Protein AF-M4FHW8-F1 (afdb_monomer)

Structure (mmCIF, N/CA/C/O backbone):
data_AF-M4FHW8-F1
#
_entry.id   AF-M4FHW8-F1
#
loop_
_atom_site.group_PDB
_atom_site.id
_atom_site.type_symbol
_atom_site.label_atom_id
_atom_site.label_alt_id
_atom_site.label_comp_id
_atom_site.label_asym_id
_atom_site.label_entity_id
_atom_site.label_seq_id
_atom_site.pdbx_PDB_ins_code
_atom_s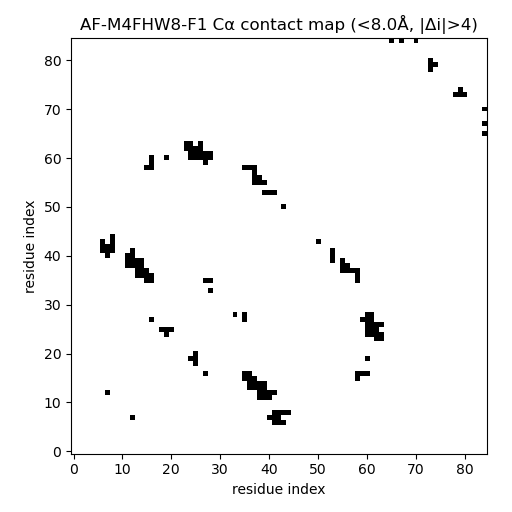ite.Cartn_x
_atom_site.Cartn_y
_atom_site.Cartn_z
_atom_site.o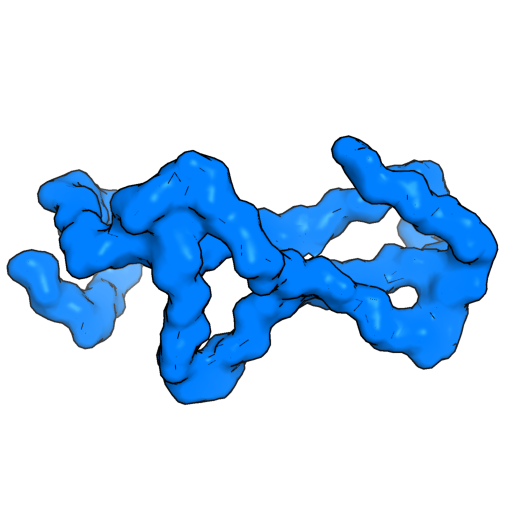ccupancy
_atom_site.B_iso_or_equiv
_atom_site.auth_seq_id
_atom_site.auth_comp_id
_atom_site.auth_asym_id
_atom_site.auth_atom_id
_atom_site.pdbx_PDB_model_num
ATOM 1 N N . MET A 1 1 ? 6.167 -13.744 -3.572 1.00 78.69 1 MET A N 1
ATOM 2 C CA . MET A 1 1 ? 7.014 -12.933 -4.469 1.00 78.69 1 MET A CA 1
ATOM 3 C C . MET A 1 1 ? 6.300 -12.861 -5.803 1.00 78.69 1 MET A C 1
ATOM 5 O O . MET A 1 1 ? 5.754 -13.880 -6.204 1.00 78.69 1 MET A O 1
ATOM 9 N N . MET A 1 2 ? 6.215 -11.681 -6.413 1.00 89.69 2 MET A N 1
ATOM 10 C CA . MET A 1 2 ? 5.633 -11.508 -7.745 1.00 89.69 2 MET A CA 1
ATOM 11 C C . MET A 1 2 ? 6.781 -11.368 -8.736 1.00 89.69 2 MET A C 1
ATOM 13 O O . MET A 1 2 ? 7.678 -10.559 -8.506 1.00 89.69 2 MET A O 1
ATOM 17 N N . GLU A 1 3 ? 6.772 -12.178 -9.788 1.00 93.19 3 GLU A N 1
ATOM 18 C CA . GLU A 1 3 ? 7.744 -12.063 -10.872 1.00 93.19 3 GLU A CA 1
ATOM 19 C C . GLU A 1 3 ? 7.271 -11.002 -11.866 1.00 93.19 3 GLU A C 1
ATOM 21 O O . GLU A 1 3 ? 6.090 -10.941 -12.212 1.00 93.19 3 GLU A O 1
ATOM 26 N N . VAL A 1 4 ? 8.203 -10.155 -12.296 1.00 91.56 4 VAL A N 1
ATOM 27 C CA . VAL A 1 4 ? 7.979 -9.077 -13.260 1.00 91.56 4 VAL A CA 1
ATOM 28 C C . VAL A 1 4 ? 8.931 -9.309 -14.423 1.00 91.56 4 VAL A C 1
ATOM 30 O O . VAL A 1 4 ? 10.111 -9.592 -14.216 1.00 91.56 4 VAL A O 1
ATOM 33 N N . THR A 1 5 ? 8.419 -9.216 -15.646 1.00 91.75 5 THR A N 1
ATOM 34 C CA . THR A 1 5 ? 9.195 -9.451 -16.864 1.00 91.75 5 THR A CA 1
ATOM 35 C C . THR A 1 5 ? 9.297 -8.179 -17.687 1.00 91.75 5 THR A C 1
ATOM 37 O O . THR A 1 5 ? 8.273 -7.658 -18.119 1.00 91.75 5 THR A O 1
ATOM 40 N N . GLY A 1 6 ? 10.525 -7.768 -17.998 1.00 90.44 6 GLY A N 1
ATOM 41 C CA . GLY A 1 6 ? 10.792 -6.575 -18.798 1.00 90.44 6 GLY A CA 1
ATOM 42 C C . GLY A 1 6 ? 11.031 -5.32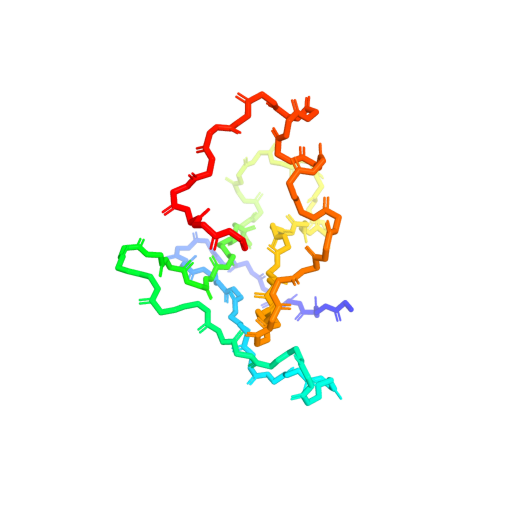7 -17.952 1.00 90.44 6 GLY A C 1
ATOM 43 O O . GLY A 1 6 ? 10.944 -5.363 -16.727 1.00 90.44 6 GLY A O 1
ATOM 44 N N . ASP A 1 7 ? 11.387 -4.246 -18.641 1.00 90.38 7 ASP A N 1
ATOM 45 C CA . ASP A 1 7 ? 11.586 -2.923 -18.055 1.00 90.38 7 ASP A CA 1
ATOM 46 C C . ASP A 1 7 ? 10.315 -2.090 -18.264 1.00 90.38 7 ASP A C 1
ATOM 48 O O . ASP A 1 7 ? 9.813 -1.996 -19.386 1.00 90.38 7 ASP A O 1
ATOM 52 N N . HIS A 1 8 ? 9.777 -1.519 -17.189 1.00 93.38 8 HIS A N 1
ATOM 53 C CA . HIS A 1 8 ? 8.499 -0.800 -17.190 1.00 93.38 8 HIS A CA 1
ATOM 54 C C . HIS A 1 8 ? 8.744 0.711 -17.039 1.00 93.38 8 HIS A C 1
ATOM 56 O O . HIS A 1 8 ? 8.306 1.328 -16.070 1.00 93.38 8 HIS A O 1
ATOM 62 N N . GLU A 1 9 ? 9.503 1.294 -17.973 1.00 89.81 9 GLU A N 1
ATOM 63 C CA . GLU A 1 9 ? 10.055 2.657 -17.866 1.00 89.81 9 GLU A CA 1
ATOM 64 C C . GLU A 1 9 ? 8.993 3.753 -17.698 1.00 89.81 9 GLU A C 1
ATOM 66 O O . GLU A 1 9 ? 9.034 4.527 -16.744 1.00 89.81 9 GLU A O 1
ATOM 71 N N . GLU A 1 10 ? 8.016 3.795 -18.602 1.00 90.69 10 GLU A N 1
ATOM 72 C CA . GLU A 1 10 ? 6.996 4.855 -18.658 1.00 90.69 10 GLU A CA 1
ATOM 73 C C . GLU A 1 10 ? 5.663 4.431 -18.013 1.00 90.69 10 GLU A C 1
ATOM 75 O O . GLU A 1 10 ? 4.650 5.132 -18.101 1.00 90.69 10 GLU A O 1
ATOM 80 N N . GLU A 1 11 ? 5.628 3.254 -17.385 1.00 93.94 11 GLU A N 1
ATOM 81 C CA . GLU A 1 11 ? 4.408 2.679 -16.829 1.00 93.94 11 GLU A CA 1
ATOM 82 C C . GLU A 1 11 ? 4.218 3.052 -15.357 1.00 93.94 11 GLU A C 1
ATOM 84 O O . GLU A 1 11 ? 5.118 2.948 -14.524 1.00 93.94 11 GLU A O 1
ATOM 89 N N . VAL A 1 12 ? 2.984 3.409 -14.996 1.00 92.06 12 VAL A N 1
ATOM 90 C CA . VAL A 1 12 ? 2.603 3.573 -13.590 1.00 92.06 12 VAL A CA 1
ATOM 91 C C . VAL A 1 12 ? 2.140 2.222 -13.048 1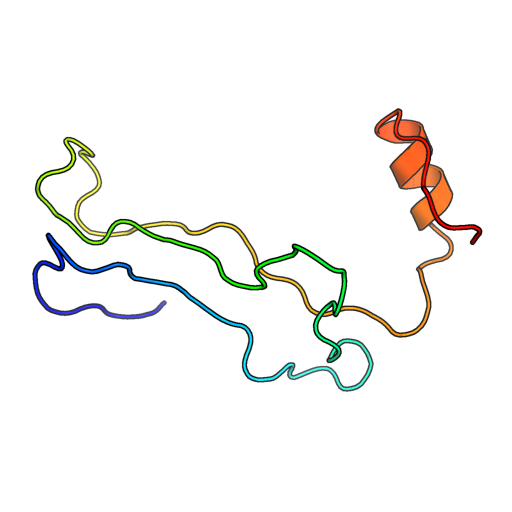.00 92.06 12 VAL A C 1
ATOM 93 O O . VAL A 1 12 ? 0.971 1.859 -13.176 1.00 92.06 12 VAL A O 1
ATOM 96 N N . CYS A 1 13 ? 3.066 1.488 -12.432 1.00 94.62 13 CYS A N 1
ATOM 97 C CA . CYS A 1 13 ? 2.795 0.187 -11.825 1.00 94.62 13 CYS A CA 1
ATOM 98 C C . CYS A 1 13 ? 2.294 0.334 -10.383 1.00 94.62 13 CYS A C 1
ATOM 100 O O . CYS A 1 13 ? 2.880 1.053 -9.565 1.00 94.62 13 CYS A O 1
ATOM 102 N N . GLU A 1 14 ? 1.211 -0.368 -10.051 1.00 95.06 14 GLU A N 1
ATOM 103 C CA . GLU A 1 14 ? 0.594 -0.313 -8.727 1.00 95.06 14 GLU A CA 1
ATOM 104 C C . GLU A 1 14 ? 0.056 -1.680 -8.300 1.00 95.06 14 GLU A C 1
ATOM 106 O O . GLU A 1 14 ? -0.441 -2.452 -9.119 1.00 95.06 14 GLU A O 1
ATOM 111 N N . LEU A 1 15 ? 0.123 -1.959 -6.999 1.00 94.62 15 LEU A N 1
ATOM 112 C CA . LEU A 1 15 ? -0.514 -3.117 -6.383 1.00 94.62 15 LEU A CA 1
ATOM 113 C C . LEU A 1 15 ? -1.797 -2.679 -5.692 1.00 94.62 15 LEU A C 1
ATOM 115 O O . LEU A 1 15 ? -1.811 -1.646 -5.028 1.00 94.62 15 LEU A O 1
ATOM 119 N N . VAL A 1 16 ? -2.842 -3.493 -5.800 1.00 94.25 16 VAL A N 1
ATOM 120 C CA . VAL A 1 16 ? -4.134 -3.284 -5.136 1.00 94.25 16 VAL A CA 1
ATOM 121 C C . VAL A 1 16 ? -4.526 -4.523 -4.341 1.00 94.25 16 VAL A C 1
ATOM 123 O O . VAL A 1 16 ? -4.136 -5.645 -4.671 1.00 94.25 16 VAL A O 1
ATOM 126 N N . LEU A 1 17 ? -5.314 -4.320 -3.289 1.00 94.25 17 LEU A N 1
ATOM 127 C CA . LEU A 1 17 ? -5.927 -5.411 -2.540 1.00 94.25 17 LEU A CA 1
ATOM 128 C C . LEU A 1 17 ? -7.033 -6.060 -3.382 1.00 94.25 17 LEU A C 1
ATOM 130 O O . LEU A 1 17 ? -7.885 -5.363 -3.927 1.00 94.25 17 LEU A O 1
ATOM 134 N N . VAL A 1 18 ? -7.022 -7.392 -3.481 1.00 94.06 18 VAL A N 1
ATOM 135 C CA . VAL A 1 18 ? -8.033 -8.155 -4.239 1.00 94.06 18 VAL A CA 1
ATOM 136 C C . VAL A 1 18 ? -8.937 -8.943 -3.301 1.00 94.06 18 VAL A C 1
ATOM 138 O O . VAL A 1 18 ? -10.156 -8.839 -3.379 1.00 94.06 18 VAL A O 1
ATOM 141 N N . GLN A 1 19 ? -8.348 -9.738 -2.408 1.00 95.25 19 GLN A N 1
ATOM 142 C CA . GLN A 1 19 ? -9.097 -10.572 -1.478 1.00 95.25 19 GLN A CA 1
ATOM 143 C C . GLN A 1 19 ? -8.272 -10.855 -0.225 1.00 95.25 19 GLN A C 1
ATOM 145 O O . GLN A 1 19 ? -7.079 -11.146 -0.315 1.00 95.25 19 GLN A O 1
ATOM 150 N N . SER A 1 20 ? -8.931 -10.803 0.932 1.00 96.19 20 SER A N 1
ATOM 151 C CA . SER A 1 20 ? -8.365 -11.278 2.189 1.00 96.19 20 SER A CA 1
ATOM 152 C C . SER A 1 20 ? -8.700 -12.754 2.406 1.00 96.19 20 SER A C 1
ATOM 154 O O . SER A 1 20 ? -9.844 -13.154 2.169 1.00 96.19 20 SER A O 1
ATOM 156 N N . PRO A 1 21 ? -7.751 -13.573 2.889 1.00 96.19 21 PRO A N 1
ATOM 157 C CA . PRO A 1 21 ? -8.056 -14.919 3.361 1.00 96.19 21 PRO A CA 1
ATOM 158 C C . PRO 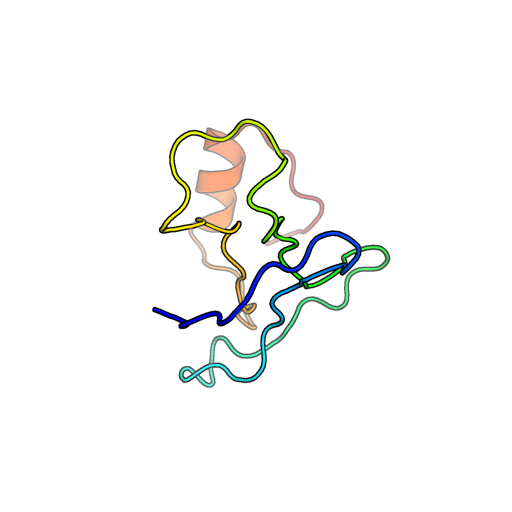A 1 21 ? -8.838 -14.914 4.687 1.00 96.19 21 PRO A C 1
ATOM 160 O O . PRO A 1 21 ? -9.410 -15.939 5.053 1.00 96.19 21 PRO A O 1
ATOM 163 N N . ASP A 1 22 ? -8.868 -13.787 5.407 1.00 96.06 22 ASP A N 1
ATOM 164 C CA . ASP A 1 22 ? -9.593 -13.625 6.664 1.00 96.06 22 ASP A CA 1
ATOM 165 C C . ASP A 1 22 ? -10.892 -12.838 6.447 1.00 96.06 22 ASP A C 1
ATOM 167 O O . ASP A 1 22 ? -10.890 -11.641 6.162 1.00 96.06 22 ASP A O 1
ATOM 171 N N . SER A 1 23 ? -12.025 -13.514 6.638 1.00 93.12 23 SER A N 1
ATOM 172 C CA . SER A 1 23 ? -13.360 -12.913 6.522 1.00 93.12 23 SER A CA 1
ATOM 173 C C . SER A 1 23 ? -13.679 -11.830 7.568 1.00 93.12 23 SER A C 1
ATOM 175 O O . SER A 1 23 ? -14.632 -11.071 7.386 1.00 93.12 23 SER A O 1
ATOM 177 N N . GLY A 1 24 ? -12.933 -11.766 8.676 1.00 93.44 24 GLY A N 1
ATOM 178 C CA . GLY A 1 24 ? -13.051 -10.719 9.696 1.00 93.44 24 GLY A CA 1
ATOM 179 C C . GLY A 1 24 ? -12.207 -9.473 9.405 1.00 93.44 24 GLY A C 1
ATOM 180 O O . GLY A 1 24 ? -12.410 -8.442 10.047 1.00 93.44 24 GLY A O 1
ATOM 181 N N . CYS A 1 25 ? -11.292 -9.563 8.436 1.00 94.62 25 CYS A N 1
ATOM 182 C CA . CYS A 1 25 ? -10.348 -8.523 8.039 1.00 94.62 25 CYS A CA 1
ATOM 183 C C . CYS A 1 25 ? -10.285 -8.460 6.506 1.00 94.62 25 CYS A C 1
ATOM 18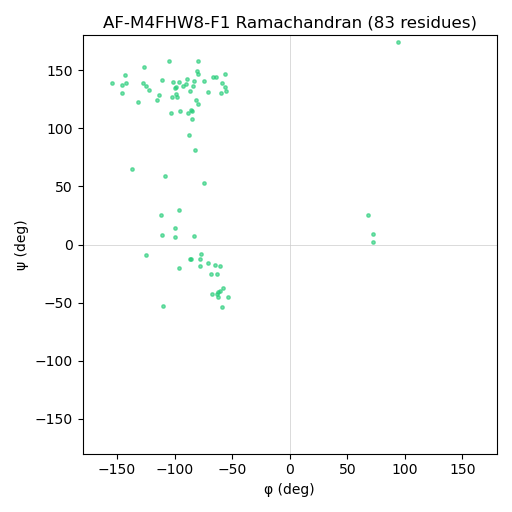5 O O . CYS A 1 25 ? -9.285 -8.832 5.892 1.00 94.62 25 CYS A O 1
ATOM 187 N N . SER A 1 26 ? -11.399 -8.082 5.877 1.00 95.25 26 SER A N 1
ATOM 188 C CA . SER A 1 26 ? -11.585 -8.150 4.419 1.00 95.25 26 SER A CA 1
ATOM 189 C C . SER A 1 26 ? -11.984 -6.832 3.772 1.00 95.25 26 SER A C 1
ATOM 191 O O . SER A 1 26 ? -12.025 -6.753 2.545 1.00 95.25 26 SER A O 1
ATOM 193 N N . ASP A 1 27 ? -12.304 -5.819 4.573 1.00 92.75 27 ASP A N 1
ATOM 194 C CA . ASP A 1 27 ? -12.847 -4.569 4.059 1.00 92.75 27 ASP A CA 1
ATOM 195 C C . ASP A 1 27 ? -11.695 -3.674 3.586 1.00 92.75 27 ASP A C 1
ATOM 197 O O . ASP A 1 27 ? -10.628 -3.630 4.197 1.00 92.75 27 ASP A O 1
ATOM 201 N N . VAL A 1 28 ? -11.875 -2.977 2.470 1.00 93.06 28 VAL A N 1
ATOM 202 C CA . VAL A 1 28 ? -10.906 -1.987 1.981 1.00 93.06 28 VAL A CA 1
ATOM 203 C C . VAL A 1 28 ? -11.408 -0.611 2.409 1.00 93.06 28 VAL A C 1
ATOM 205 O O . VAL A 1 28 ? -12.599 -0.343 2.291 1.00 93.06 28 VAL A O 1
ATOM 208 N N . SER A 1 29 ? -10.528 0.249 2.929 1.00 88.38 29 SER A N 1
ATOM 209 C CA . SER A 1 29 ? -10.935 1.575 3.416 1.00 88.38 29 SER A CA 1
ATOM 210 C C . SER A 1 29 ? -11.569 2.413 2.299 1.00 88.38 29 SER A C 1
ATOM 212 O O . SER A 1 29 ? -11.000 2.552 1.219 1.00 88.38 29 SER A O 1
ATOM 214 N N . GLU A 1 30 ? -12.740 2.991 2.560 1.00 85.50 30 GLU A N 1
ATOM 215 C CA . GLU A 1 30 ? -13.467 3.859 1.621 1.00 85.50 30 GLU A CA 1
ATOM 216 C C . GLU A 1 30 ? -13.258 5.354 1.918 1.00 85.50 30 GLU A C 1
ATOM 218 O O . GLU A 1 30 ? -13.999 6.206 1.424 1.00 85.50 30 GLU A O 1
ATOM 223 N N . GLU A 1 31 ? -12.261 5.694 2.744 1.00 82.50 31 GLU A N 1
ATOM 224 C CA . GLU A 1 31 ? -11.961 7.082 3.087 1.00 82.50 31 GLU A CA 1
ATOM 225 C C . GLU A 1 31 ? -11.712 7.931 1.836 1.00 82.50 31 GLU A C 1
ATOM 227 O O . GLU A 1 31 ? -10.943 7.579 0.933 1.00 82.50 31 GLU A O 1
ATOM 232 N N . ALA A 1 32 ? -12.369 9.092 1.795 1.00 69.25 32 ALA A N 1
ATOM 233 C CA . ALA A 1 32 ? -12.197 10.033 0.705 1.00 69.25 32 ALA A CA 1
ATOM 234 C C . ALA A 1 32 ? -10.712 10.405 0.577 1.00 69.25 32 ALA A C 1
ATOM 236 O O . ALA A 1 32 ? -10.042 10.690 1.567 1.00 69.25 32 ALA A O 1
ATOM 237 N N . TYR A 1 33 ? -10.215 10.427 -0.662 1.00 75.19 33 TYR A N 1
ATOM 238 C CA . TYR A 1 33 ? -8.824 10.747 -1.017 1.00 75.19 33 TYR A CA 1
ATOM 239 C C . TYR A 1 33 ? -7.774 9.676 -0.678 1.00 75.19 33 TYR A C 1
ATOM 241 O O . TYR A 1 33 ? -6.601 9.872 -1.006 1.00 75.19 33 TYR A O 1
ATOM 249 N N . LEU A 1 34 ? -8.165 8.521 -0.128 1.00 78.06 34 LEU A N 1
ATOM 250 C CA . LEU A 1 34 ? -7.256 7.392 0.043 1.00 78.06 34 LEU A CA 1
ATOM 251 C C . LEU A 1 34 ? -7.190 6.556 -1.245 1.00 78.06 34 LEU A C 1
ATOM 253 O O . LEU A 1 34 ? -8.161 5.928 -1.665 1.00 78.06 34 LEU A O 1
ATOM 257 N N . ARG A 1 35 ? -6.018 6.517 -1.890 1.00 81.19 35 ARG A N 1
ATOM 258 C CA . ARG A 1 35 ? -5.752 5.540 -2.957 1.00 81.19 35 ARG A CA 1
ATOM 259 C C . ARG A 1 35 ? -5.282 4.242 -2.304 1.00 81.19 35 ARG A C 1
ATOM 261 O O . ARG A 1 35 ? -4.145 4.173 -1.850 1.00 81.19 35 ARG A O 1
ATOM 268 N N . ASN A 1 36 ? -6.128 3.212 -2.306 1.00 87.44 36 ASN A N 1
ATOM 269 C CA . ASN A 1 36 ? -5.807 1.871 -1.792 1.00 87.44 36 ASN A CA 1
ATOM 270 C C . ASN A 1 36 ? -4.885 1.084 -2.738 1.00 87.44 36 ASN A C 1
ATOM 272 O O . ASN A 1 36 ? -5.201 -0.028 -3.164 1.00 87.44 36 ASN A O 1
ATOM 276 N N . ALA A 1 37 ? -3.764 1.697 -3.112 1.00 93.19 37 ALA A N 1
ATOM 277 C CA . ALA A 1 37 ? -2.785 1.102 -3.996 1.00 93.19 37 ALA A CA 1
ATOM 278 C C . ALA A 1 37 ? -1.362 1.472 -3.576 1.00 93.19 37 ALA A C 1
ATOM 280 O O . ALA A 1 37 ? -1.078 2.626 -3.246 1.00 93.19 37 ALA A O 1
ATOM 281 N N . ALA A 1 38 ? -0.456 0.501 -3.637 1.00 94.50 38 ALA A N 1
ATOM 282 C CA . ALA A 1 38 ? 0.96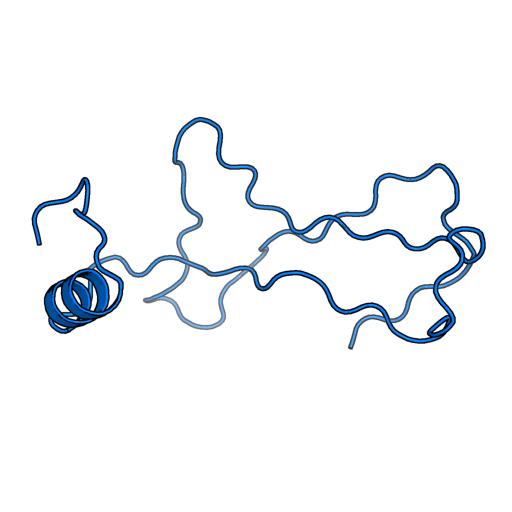7 0.723 -3.426 1.00 94.50 38 ALA A CA 1
ATOM 283 C C . ALA A 1 38 ? 1.638 0.918 -4.785 1.00 94.50 38 ALA A C 1
ATOM 285 O O . ALA A 1 38 ? 1.667 -0.001 -5.603 1.00 94.50 38 ALA A O 1
ATOM 286 N N . LYS A 1 39 ? 2.169 2.117 -5.035 1.00 93.94 39 LYS A N 1
ATOM 287 C CA . LYS A 1 39 ? 2.901 2.412 -6.272 1.00 93.94 39 LYS A CA 1
ATOM 288 C C . LYS A 1 39 ? 4.320 1.878 -6.206 1.00 93.94 39 LYS A C 1
ATOM 290 O O . LYS A 1 39 ? 4.938 1.916 -5.140 1.00 93.94 39 LYS 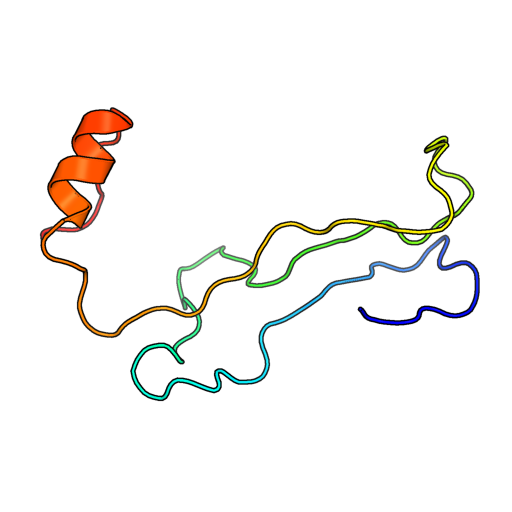A O 1
ATOM 295 N N . ILE A 1 40 ? 4.850 1.456 -7.349 1.00 92.75 40 ILE A N 1
ATOM 296 C CA . ILE A 1 40 ? 6.235 1.010 -7.441 1.00 92.75 40 ILE A CA 1
ATOM 297 C C . ILE A 1 40 ? 6.866 1.365 -8.785 1.00 92.75 40 ILE A C 1
ATOM 299 O O . ILE A 1 40 ? 6.247 1.213 -9.833 1.00 92.75 40 ILE A O 1
ATOM 303 N N . SER A 1 41 ? 8.113 1.838 -8.734 1.00 91.94 41 SER A N 1
ATOM 304 C CA . SER A 1 41 ? 8.965 1.985 -9.913 1.00 91.94 41 SER A CA 1
ATOM 305 C C . SER A 1 41 ? 9.555 0.627 -10.272 1.00 91.94 41 SER A C 1
ATOM 307 O O . SER A 1 41 ? 10.260 0.023 -9.452 1.00 91.94 41 SER A O 1
ATOM 309 N N . LEU A 1 42 ? 9.263 0.171 -11.487 1.00 92.56 42 LEU A N 1
ATOM 310 C CA . LEU A 1 42 ? 9.804 -1.051 -12.082 1.00 92.56 42 LEU A CA 1
ATOM 311 C C . LEU A 1 42 ? 10.742 -0.727 -13.252 1.00 92.56 42 LEU A C 1
ATOM 313 O O . LEU A 1 42 ? 10.921 -1.563 -14.134 1.00 92.56 42 LEU A O 1
ATOM 317 N N . THR A 1 43 ? 11.341 0.472 -13.242 1.00 90.31 43 THR A N 1
ATOM 318 C CA . THR A 1 43 ? 12.390 0.823 -14.195 1.00 90.31 43 THR A CA 1
ATOM 319 C C . THR A 1 43 ? 13.786 0.449 -13.694 1.00 90.31 43 THR A C 1
ATOM 321 O O . THR A 1 43 ? 14.098 0.612 -12.511 1.00 90.31 43 THR A O 1
ATOM 324 N N . ALA A 1 44 ? 14.659 -0.013 -14.591 1.00 88.00 44 ALA A N 1
ATOM 325 C CA . ALA A 1 44 ? 16.090 -0.142 -14.317 1.00 88.00 44 ALA A CA 1
ATOM 326 C C . ALA A 1 44 ? 16.845 1.204 -14.393 1.00 88.00 44 ALA A C 1
ATOM 328 O O . ALA A 1 44 ? 17.980 1.298 -13.920 1.00 88.00 44 ALA A O 1
ATOM 329 N N . ASN A 1 45 ? 16.215 2.250 -14.936 1.00 87.50 45 ASN A N 1
ATOM 330 C CA . ASN A 1 45 ? 16.819 3.555 -15.219 1.00 87.50 45 ASN A CA 1
ATOM 331 C C . ASN A 1 45 ? 16.583 4.598 -14.104 1.00 87.50 45 ASN A C 1
ATOM 333 O O . ASN A 1 45 ? 16.543 5.797 -14.370 1.00 87.50 45 ASN A O 1
ATOM 337 N N . ASP A 1 46 ? 16.447 4.175 -12.842 1.00 86.12 46 ASP A N 1
ATOM 338 C CA . ASP A 1 46 ? 16.162 5.063 -11.697 1.00 86.12 46 ASP A CA 1
ATOM 339 C C . ASP A 1 46 ? 17.321 5.222 -10.695 1.00 86.12 46 ASP A C 1
ATOM 341 O O . ASP A 1 46 ? 17.161 5.830 -9.635 1.00 86.12 46 ASP A O 1
ATOM 345 N N . GLY A 1 47 ? 18.510 4.706 -11.023 1.00 85.88 47 GLY A N 1
ATOM 346 C CA . GLY A 1 47 ? 19.709 4.844 -10.187 1.00 85.88 47 GLY A CA 1
ATOM 347 C C . GLY A 1 47 ? 19.690 4.009 -8.900 1.00 85.88 47 GLY A C 1
ATOM 348 O O . GLY A 1 47 ? 20.573 4.170 -8.054 1.00 85.88 47 GLY A O 1
ATOM 349 N N . ILE A 1 48 ? 18.714 3.110 -8.740 1.00 85.81 48 ILE A N 1
ATOM 350 C CA . ILE A 1 48 ? 18.637 2.176 -7.616 1.00 85.81 48 ILE A CA 1
ATOM 351 C C . ILE A 1 48 ? 19.472 0.933 -7.936 1.00 85.81 48 ILE A C 1
ATOM 353 O O . ILE A 1 48 ? 19.140 0.156 -8.821 1.00 85.81 48 ILE A O 1
ATOM 357 N N . VAL A 1 49 ? 20.529 0.710 -7.151 1.00 79.12 49 VAL A N 1
ATOM 358 C CA . VAL A 1 49 ? 21.486 -0.400 -7.338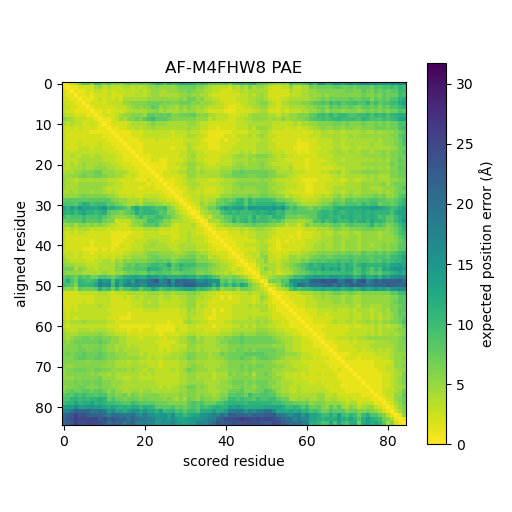 1.00 79.12 49 VAL A CA 1
ATOM 359 C C . VAL A 1 49 ? 20.832 -1.785 -7.178 1.00 79.12 49 VAL A C 1
ATOM 361 O O . VAL A 1 49 ? 21.309 -2.772 -7.736 1.00 79.12 49 VAL A O 1
ATOM 364 N N . SER A 1 50 ? 19.729 -1.890 -6.429 1.00 69.19 50 SER A N 1
ATOM 365 C CA . SER A 1 50 ? 18.961 -3.131 -6.281 1.00 69.19 50 SER A CA 1
ATOM 366 C C . SER A 1 50 ? 17.996 -3.326 -7.459 1.00 69.19 50 SER A C 1
ATOM 368 O O . SER A 1 50 ? 16.806 -3.016 -7.364 1.00 69.19 50 SER A O 1
ATOM 370 N N . HIS A 1 51 ? 18.514 -3.838 -8.574 1.00 66.19 51 HIS A N 1
ATOM 371 C CA . HIS A 1 51 ? 17.732 -4.033 -9.802 1.00 66.19 51 HIS A CA 1
ATOM 372 C C . HIS A 1 51 ? 16.812 -5.268 -9.777 1.00 66.19 51 HIS A C 1
ATOM 374 O O . HIS A 1 51 ? 15.872 -5.332 -10.558 1.00 66.19 51 HIS A O 1
ATOM 380 N N . GLU A 1 52 ? 17.037 -6.235 -8.882 1.00 80.88 52 GLU A N 1
ATOM 381 C CA . GLU A 1 52 ? 16.339 -7.534 -8.937 1.00 80.88 52 GLU A CA 1
ATOM 382 C C . GLU A 1 52 ? 15.097 -7.627 -8.042 1.00 80.88 52 GLU A C 1
ATOM 384 O O . GLU A 1 52 ? 14.255 -8.504 -8.223 1.00 80.88 52 GLU A O 1
ATOM 389 N N . THR A 1 53 ? 14.965 -6.770 -7.027 1.00 89.00 53 THR A N 1
ATOM 390 C CA . THR A 1 53 ? 13.825 -6.824 -6.102 1.00 89.00 53 THR A CA 1
ATOM 391 C C . THR A 1 53 ? 13.435 -5.434 -5.644 1.00 89.00 53 THR A C 1
ATOM 393 O O . THR A 1 53 ? 14.262 -4.656 -5.170 1.00 89.00 53 THR A O 1
ATOM 396 N N . ARG A 1 54 ? 12.138 -5.152 -5.748 1.00 90.50 54 ARG A N 1
ATOM 397 C CA . ARG A 1 54 ? 11.516 -3.919 -5.283 1.00 90.50 54 ARG A CA 1
ATOM 398 C C . ARG A 1 54 ? 10.567 -4.237 -4.134 1.00 90.50 54 ARG A C 1
ATOM 400 O O . ARG A 1 54 ? 9.735 -5.135 -4.239 1.00 90.50 54 ARG A O 1
ATOM 407 N N . ILE A 1 55 ? 10.722 -3.517 -3.026 1.00 90.88 55 ILE A N 1
ATOM 408 C CA . ILE A 1 55 ? 9.841 -3.625 -1.860 1.00 90.88 55 ILE A CA 1
ATOM 409 C C . ILE A 1 55 ? 8.842 -2.478 -1.939 1.00 90.88 55 ILE A C 1
ATOM 411 O O . ILE A 1 55 ? 9.227 -1.325 -2.121 1.00 90.88 55 ILE A O 1
ATOM 415 N N . VAL A 1 56 ? 7.563 -2.808 -1.816 1.00 91.94 56 VAL A N 1
ATOM 416 C CA . VAL A 1 56 ? 6.463 -1.844 -1.873 1.00 91.94 56 VAL A CA 1
ATOM 417 C C . VAL A 1 56 ? 5.919 -1.584 -0.477 1.00 91.94 56 VAL A C 1
ATOM 419 O O . VAL A 1 56 ? 6.073 -2.416 0.421 1.00 91.94 56 VAL A O 1
ATOM 422 N N . ASN A 1 57 ? 5.256 -0.444 -0.296 1.00 93.56 57 ASN A N 1
ATOM 423 C CA . ASN A 1 57 ? 4.558 -0.165 0.953 1.00 93.56 57 ASN A CA 1
ATOM 424 C C . ASN A 1 57 ? 3.500 -1.248 1.227 1.00 93.56 57 ASN A C 1
ATOM 426 O O . ASN A 1 57 ? 2.809 -1.672 0.294 1.00 93.56 57 ASN A O 1
ATOM 430 N N . PRO A 1 58 ? 3.356 -1.695 2.485 1.00 93.88 58 PRO A N 1
ATOM 431 C CA . PRO A 1 58 ? 2.346 -2.678 2.837 1.00 93.88 58 PRO A CA 1
ATOM 432 C C . PRO A 1 58 ? 0.942 -2.115 2.602 1.00 93.88 58 PRO A C 1
ATOM 434 O O . PRO A 1 58 ? 0.677 -0.937 2.841 1.00 93.88 58 PRO A O 1
ATOM 437 N N . LEU A 1 59 ? 0.038 -2.987 2.163 1.00 93.50 59 LEU A N 1
ATOM 438 C CA . LEU A 1 59 ? -1.391 -2.714 2.058 1.00 93.50 59 LEU A CA 1
ATOM 439 C C . LEU A 1 59 ? -2.125 -3.544 3.110 1.00 93.50 59 LEU A C 1
ATOM 441 O O . LEU A 1 59 ? -1.756 -4.693 3.353 1.00 93.50 59 LEU A O 1
ATOM 445 N N . GLY A 1 60 ? -3.155 -2.966 3.724 1.00 93.25 60 GLY A N 1
ATOM 446 C CA . GLY A 1 60 ? -3.923 -3.607 4.788 1.00 93.25 60 GLY A CA 1
ATOM 447 C C . GLY A 1 60 ? -5.418 -3.590 4.505 1.00 93.25 60 GLY A C 1
ATOM 448 O O . GLY A 1 60 ? -5.951 -2.587 4.036 1.00 93.25 60 GLY A O 1
ATOM 449 N N . PHE A 1 61 ? -6.080 -4.704 4.811 1.00 95.25 61 PHE A N 1
ATOM 450 C CA . PHE A 1 61 ? -7.528 -4.736 4.978 1.00 95.25 61 PHE A CA 1
ATOM 451 C C . PHE A 1 61 ? -7.903 -4.211 6.367 1.00 95.25 61 PHE A C 1
ATOM 453 O O . PHE A 1 61 ? -7.100 -4.233 7.302 1.00 95.25 61 PHE A O 1
ATOM 460 N N . MET A 1 62 ? -9.140 -3.756 6.493 1.00 92.69 62 MET A N 1
ATOM 461 C CA . MET A 1 62 ? -9.719 -3.234 7.716 1.00 92.69 62 MET A CA 1
ATOM 462 C C . MET A 1 62 ? -10.513 -4.328 8.427 1.00 92.69 62 MET A C 1
ATOM 464 O O . MET A 1 62 ? -11.242 -5.110 7.810 1.00 92.69 62 MET A O 1
ATOM 468 N N . VAL A 1 63 ? -10.386 -4.351 9.752 1.00 92.38 63 VAL A N 1
ATOM 469 C CA . VAL A 1 63 ? -11.289 -5.095 10.631 1.00 92.38 63 VAL A CA 1
ATOM 470 C C . VAL A 1 63 ? -12.566 -4.292 10.862 1.00 92.38 63 VAL A C 1
ATOM 472 O O . VAL A 1 63 ? -12.541 -3.064 10.916 1.00 92.38 63 VAL A O 1
ATOM 475 N N . LYS A 1 64 ? -13.683 -4.989 11.074 1.00 88.62 64 LYS A N 1
ATOM 476 C CA . LYS A 1 64 ? -14.985 -4.350 11.349 1.00 88.62 64 LYS A CA 1
ATOM 477 C C . LYS A 1 64 ? -15.047 -3.643 12.699 1.00 88.62 64 LYS A C 1
ATOM 479 O O . LYS A 1 64 ? -15.863 -2.747 12.893 1.00 88.62 64 LYS A O 1
ATOM 484 N N . THR A 1 65 ? -14.231 -4.082 13.653 1.00 89.38 65 THR A N 1
ATOM 485 C CA . THR A 1 65 ? -14.208 -3.547 15.014 1.00 89.38 65 THR A CA 1
ATOM 486 C C . THR A 1 65 ? -12.763 -3.255 15.395 1.00 89.38 65 THR A C 1
ATOM 488 O O . THR A 1 65 ? -11.941 -4.174 15.331 1.00 89.38 65 THR A O 1
ATOM 491 N N . PRO A 1 66 ? -12.432 -2.008 15.775 1.00 88.50 66 PRO A N 1
ATOM 492 C CA . PRO A 1 66 ? -11.094 -1.663 16.236 1.00 88.50 66 PRO A CA 1
ATOM 493 C C . PRO A 1 66 ? -10.663 -2.527 17.424 1.00 88.50 66 PRO A C 1
ATOM 495 O O . PRO A 1 66 ? -11.481 -2.901 18.266 1.00 88.50 66 PRO A O 1
ATOM 498 N N . SER A 1 67 ? -9.366 -2.826 17.509 1.00 91.06 67 SER A N 1
ATOM 499 C CA . SER A 1 67 ? -8.817 -3.509 18.682 1.00 91.06 67 SER A CA 1
ATOM 500 C C . SER A 1 67 ? -8.910 -2.611 19.918 1.00 91.06 67 SER A C 1
ATOM 502 O O . SER A 1 67 ? -8.672 -1.404 19.837 1.00 91.06 67 SER A O 1
ATOM 504 N N . ALA A 1 68 ? -9.164 -3.212 21.083 1.00 92.38 68 ALA A N 1
ATOM 505 C CA . ALA A 1 68 ? -9.149 -2.512 22.370 1.00 92.38 68 ALA A CA 1
ATOM 506 C C . ALA A 1 68 ? -7.779 -1.884 22.699 1.00 92.38 68 ALA A C 1
ATOM 508 O O . ALA A 1 68 ? -7.703 -0.968 23.516 1.00 92.38 68 ALA A O 1
ATOM 509 N N . ASP A 1 69 ? -6.713 -2.338 22.035 1.00 92.94 69 ASP A N 1
ATOM 510 C CA . ASP A 1 69 ? -5.352 -1.827 22.214 1.00 92.94 69 ASP A CA 1
ATOM 511 C C . ASP A 1 69 ? -5.047 -0.588 21.352 1.00 92.94 69 ASP A C 1
ATOM 513 O O . ASP A 1 69 ? -4.050 0.100 21.589 1.00 92.94 69 ASP A O 1
ATOM 517 N N . CYS A 1 70 ? -5.900 -0.253 20.372 1.00 91.69 70 CYS A N 1
ATOM 518 C CA . CYS A 1 70 ? -5.691 0.900 19.488 1.00 91.69 70 CYS A CA 1
ATOM 519 C C . CYS A 1 70 ? -5.464 2.225 20.250 1.00 91.69 70 CYS A C 1
ATOM 521 O O . CYS A 1 70 ? -4.502 2.921 19.916 1.00 91.69 70 CYS A O 1
ATOM 523 N N . PRO A 1 71 ? -6.242 2.585 21.296 1.00 91.62 71 PRO A N 1
ATOM 524 C CA . PRO A 1 71 ? -6.014 3.822 22.050 1.00 91.62 71 PRO A CA 1
ATOM 525 C C . PRO A 1 71 ? -4.615 3.915 22.673 1.00 91.62 71 PRO A C 1
ATOM 527 O O . PRO A 1 71 ? -4.018 4.993 22.704 1.00 91.62 71 PRO A O 1
ATOM 530 N N . ALA A 1 72 ? -4.080 2.793 23.167 1.00 93.19 72 ALA A N 1
ATOM 531 C CA . ALA A 1 72 ? -2.746 2.751 23.755 1.00 93.19 72 ALA A CA 1
ATOM 532 C C . ALA A 1 72 ? -1.665 2.986 22.689 1.00 93.19 72 ALA A C 1
ATOM 534 O O . ALA A 1 72 ? -0.760 3.789 22.915 1.00 93.19 72 ALA A O 1
ATOM 535 N N . ALA A 1 73 ? -1.814 2.370 21.512 1.00 93.31 73 ALA A N 1
ATOM 536 C CA . ALA A 1 73 ? -0.906 2.564 20.383 1.00 93.31 73 ALA A CA 1
ATOM 537 C C . ALA A 1 73 ? -0.906 4.020 19.876 1.00 93.31 73 ALA A C 1
ATOM 539 O O . ALA A 1 73 ? 0.157 4.608 19.687 1.00 93.31 73 ALA A O 1
ATOM 540 N N . PHE A 1 74 ? -2.079 4.650 19.720 1.00 93.75 74 PHE A N 1
ATOM 541 C CA . PHE A 1 74 ? -2.157 6.063 19.319 1.00 93.75 74 PHE A CA 1
ATOM 542 C C . PHE A 1 74 ? -1.476 6.993 20.329 1.00 93.75 74 PHE A C 1
ATOM 544 O O . PHE A 1 74 ? -0.759 7.915 19.935 1.00 93.75 74 PHE A O 1
ATOM 551 N N . LYS A 1 75 ? -1.645 6.722 21.631 1.00 93.75 75 LYS A N 1
ATOM 552 C CA . LYS A 1 75 ? -0.977 7.474 22.699 1.00 93.75 75 LYS A CA 1
ATOM 553 C C . LYS A 1 75 ? 0.545 7.338 22.636 1.00 93.75 75 LYS A C 1
ATOM 555 O O . LYS A 1 75 ? 1.236 8.336 22.824 1.00 93.75 75 LYS A O 1
ATOM 560 N N . GLU A 1 76 ? 1.061 6.136 22.388 1.00 96.19 76 GLU A N 1
ATOM 561 C CA . GLU A 1 76 ? 2.502 5.894 22.231 1.00 96.19 76 GLU A CA 1
ATOM 562 C C . GLU A 1 76 ? 3.077 6.660 21.032 1.00 96.19 76 GLU A C 1
ATOM 564 O O . GLU A 1 76 ? 4.136 7.276 21.140 1.00 96.19 76 GLU A O 1
ATOM 569 N N . LEU A 1 77 ? 2.339 6.691 19.920 1.00 95.44 77 LEU A N 1
ATOM 570 C CA . LEU A 1 77 ? 2.722 7.408 18.702 1.00 95.44 77 LEU A CA 1
ATOM 571 C C . LEU A 1 77 ? 2.505 8.930 18.785 1.00 95.44 77 LEU A C 1
ATOM 573 O O . LEU A 1 77 ? 2.917 9.652 17.879 1.00 95.44 77 LEU A O 1
ATOM 577 N N . GLY A 1 78 ? 1.862 9.433 19.845 1.00 94.81 78 GLY A N 1
ATOM 578 C CA . GLY A 1 78 ? 1.560 10.858 20.014 1.00 94.81 78 GLY A CA 1
ATOM 579 C C . GLY A 1 78 ? 0.525 11.399 19.020 1.00 94.81 78 GLY A C 1
ATOM 580 O O . GLY A 1 78 ? 0.529 12.592 18.719 1.00 94.81 78 GLY A O 1
ATOM 581 N N . ILE A 1 79 ? -0.348 10.536 18.499 1.00 92.50 79 ILE A N 1
ATOM 582 C CA . ILE A 1 79 ? -1.374 10.881 17.510 1.00 92.50 79 ILE A CA 1
ATOM 583 C C . ILE A 1 79 ? -2.717 11.065 18.225 1.00 92.50 79 ILE A C 1
ATOM 585 O O . ILE A 1 79 ? -3.105 10.238 19.049 1.00 92.50 79 ILE A O 1
ATOM 589 N N . VAL A 1 80 ? -3.445 12.134 17.889 1.00 88.38 80 VAL A N 1
ATOM 590 C CA . VAL A 1 80 ? -4.844 12.311 18.304 1.00 88.38 80 VAL A CA 1
ATOM 591 C C . VAL A 1 80 ? -5.729 11.650 17.243 1.00 88.38 80 VAL A C 1
ATOM 593 O O . VAL A 1 80 ? -5.729 12.116 16.104 1.00 88.38 80 VAL A O 1
ATOM 596 N N . PRO A 1 81 ? -6.433 10.555 17.571 1.00 79.75 81 PRO A N 1
ATOM 597 C CA . PRO A 1 81 ? -7.247 9.837 16.602 1.00 79.75 81 PRO A CA 1
ATOM 598 C C . PRO A 1 81 ? -8.527 10.616 16.288 1.00 79.75 81 PRO A C 1
ATOM 600 O O . PRO A 1 81 ? -9.159 11.169 17.186 1.00 79.75 81 PRO A O 1
ATOM 603 N N . ASP A 1 82 ? -8.925 10.610 15.016 1.00 74.19 82 ASP A N 1
ATOM 604 C CA . ASP A 1 82 ? -10.153 11.261 14.522 1.00 74.19 82 ASP A CA 1
ATOM 605 C C . ASP A 1 82 ? -11.408 10.379 14.718 1.00 74.19 82 ASP A C 1
ATOM 607 O O . ASP A 1 82 ? -12.504 10.685 14.256 1.00 74.19 82 ASP A O 1
ATOM 611 N N . VAL A 1 83 ? -11.244 9.250 15.417 1.00 66.81 83 VAL A N 1
ATOM 612 C CA . VAL A 1 83 ? -12.288 8.267 15.717 1.00 66.81 83 VAL A CA 1
ATOM 613 C C . VAL A 1 83 ? -12.383 8.033 17.225 1.00 66.81 83 VAL A C 1
ATOM 615 O O . VAL A 1 83 ? -11.373 7.892 17.916 1.00 66.81 83 VAL A O 1
ATOM 618 N N . THR A 1 84 ? -13.609 7.979 17.748 1.00 61.34 84 THR A N 1
ATOM 619 C CA . THR A 1 84 ? -13.900 7.493 19.106 1.00 61.34 84 THR A CA 1
ATOM 620 C C . THR A 1 84 ? -13.951 5.967 19.106 1.00 61.34 84 THR A C 1
ATOM 622 O O . THR A 1 84 ? -14.722 5.392 18.338 1.00 61.34 84 THR A O 1
ATOM 625 N N . PHE A 1 85 ? -13.135 5.340 19.957 1.00 60.59 85 PHE A N 1
ATOM 626 C CA . PHE A 1 85 ? -13.105 3.888 20.179 1.00 60.59 85 PHE A CA 1
ATOM 627 C C . PHE A 1 85 ? -14.219 3.424 21.115 1.00 60.59 85 PHE A C 1
ATOM 629 O O . PHE A 1 85 ? -14.556 4.192 22.049 1.00 60.59 85 PHE A O 1
#

pLDDT: mean 88.83, std 8.07, range [60.59, 96.19]

InterPro domains:
  IPR006041 Pollen allergen Ole e 1 family [PTHR31614] (2-80)

Mean predicted aligned error: 5.47 Å

Radius of gyration: 17.27 Å; Cα contacts (8 Å, |Δi|>4): 82; chains: 1; bounding box: 36×27×43 Å

Sequence (85 aa):
MMEVTGDHEEEVCELVLVQSPDSGCSDVSEEAYLRNAAKISLTANDGIVSHETRIVNPLGFMVKTPSADCPAAFKELGIVPDVTF

Secondary structure (DSSP, 8-state):
-----S--TT--EEEE----S-TTEEEPP--TT---EEEE---S-S--S--S--------PEESS--TTHHHHHHHHT---SS--

Solvent-accessible surface area (backbone atoms only — not comparable to full-atom values): 6034 Å² total; per-residue (Å²): 138,83,90,79,86,80,74,39,75,91,56,91,44,67,46,67,87,87,78,53,96,43,88,68,36,52,44,71,82,80,55,87,91,61,73,76,53,33,66,48,85,54,42,80,88,71,84,58,89,67,75,90,66,84,89,65,66,87,83,76,58,38,55,89,64,82,62,90,59,49,68,59,53,34,57,75,72,72,50,84,72,98,63,89,131

Foldseek 3Di:
DDDDDDAQQPDWDKDADDADPDPQFGAADPDPPDDQIWTDHLHPPPPDPPNGDDDTDDGGGDGPDDDPCVVVVCVVVVHDDPDDD

Organism: Brassica campestris (NCBI:txid3711)